Protein AF-A0A1L2YZF4-F1 (afdb_monomer_lite)

pLDDT: mean 93.17, std 4.13, range [73.25, 96.81]

Radius of gyration: 14.52 Å; chains: 1; bounding box: 36×14×32 Å

Structure (mmCIF, N/CA/C/O backbone):
data_AF-A0A1L2YZF4-F1
#
_entry.id   AF-A0A1L2YZF4-F1
#
loop_
_atom_site.group_PDB
_atom_site.id
_atom_site.type_symbol
_atom_site.label_atom_id
_atom_site.label_alt_id
_atom_site.label_comp_id
_atom_site.la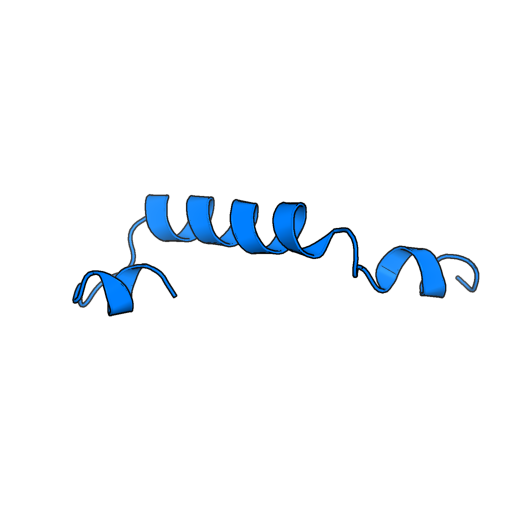bel_asym_id
_atom_site.label_entity_id
_atom_site.label_seq_id
_atom_site.pdbx_PDB_ins_code
_atom_site.Cartn_x
_atom_site.Cartn_y
_atom_site.Cartn_z
_atom_site.occupancy
_atom_site.B_iso_or_equiv
_atom_site.auth_seq_id
_atom_site.auth_comp_id
_atom_site.auth_asym_id
_atom_site.auth_atom_id
_atom_site.pdbx_PDB_model_num
ATOM 1 N N . MET A 1 1 ? -4.510 1.039 4.560 1.00 82.50 1 MET A N 1
ATOM 2 C CA . MET A 1 1 ? -5.069 1.763 5.722 1.00 82.50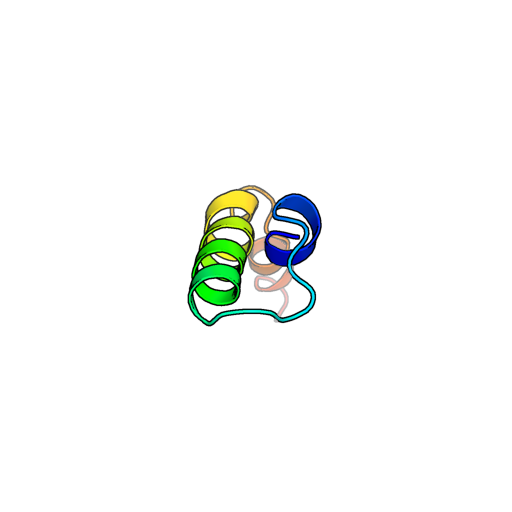 1 MET A CA 1
ATOM 3 C C . MET A 1 1 ? -6.448 1.186 6.043 1.00 82.50 1 MET A C 1
ATOM 5 O O . MET A 1 1 ? -7.452 1.741 5.622 1.00 82.50 1 MET A O 1
ATOM 9 N N . PHE A 1 2 ? -6.495 0.015 6.687 1.00 93.00 2 PHE A N 1
ATOM 10 C CA . PHE A 1 2 ? -7.743 -0.735 6.913 1.00 93.00 2 PHE A CA 1
ATOM 11 C C . PHE A 1 2 ? -8.376 -0.412 8.275 1.00 93.00 2 PHE A C 1
ATOM 13 O O . PHE A 1 2 ? -9.534 -0.001 8.321 1.00 93.00 2 PHE A O 1
ATOM 20 N N . ALA A 1 3 ? -7.596 -0.446 9.360 1.00 94.69 3 ALA A N 1
ATOM 21 C CA . ALA A 1 3 ? -8.073 -0.142 10.714 1.00 94.69 3 ALA A CA 1
ATOM 22 C C . ALA A 1 3 ? -8.694 1.265 10.858 1.00 94.69 3 ALA A C 1
ATOM 24 O O . ALA A 1 3 ? -9.792 1.398 11.395 1.00 94.69 3 ALA A O 1
ATOM 25 N N . ILE A 1 4 ? -8.057 2.303 10.295 1.00 95.56 4 ILE A N 1
ATOM 26 C CA . ILE A 1 4 ? -8.553 3.690 10.393 1.00 95.56 4 ILE A CA 1
ATOM 27 C C . ILE A 1 4 ? -9.854 3.888 9.598 1.00 95.56 4 ILE A C 1
ATOM 29 O O . ILE A 1 4 ? -10.768 4.552 10.079 1.00 95.56 4 ILE A O 1
ATOM 33 N N . ARG A 1 5 ? -9.996 3.252 8.424 1.00 94.38 5 ARG A N 1
ATOM 34 C CA . ARG A 1 5 ? -11.250 3.292 7.639 1.00 94.38 5 ARG A CA 1
ATOM 35 C C . ARG A 1 5 ? -12.401 2.613 8.379 1.00 94.38 5 ARG A C 1
ATOM 37 O O . ARG A 1 5 ? -13.531 3.076 8.301 1.00 94.38 5 ARG A O 1
ATOM 44 N N . ALA A 1 6 ? -12.093 1.566 9.141 1.00 95.81 6 ALA A N 1
ATOM 45 C CA . ALA A 1 6 ? -13.034 0.897 10.032 1.00 95.81 6 ALA A CA 1
ATOM 46 C C . ALA A 1 6 ? -13.227 1.616 11.386 1.00 95.81 6 ALA A C 1
ATOM 48 O O . ALA A 1 6 ? -13.914 1.083 12.250 1.00 95.81 6 ALA A O 1
ATOM 49 N N . ARG A 1 7 ? -12.612 2.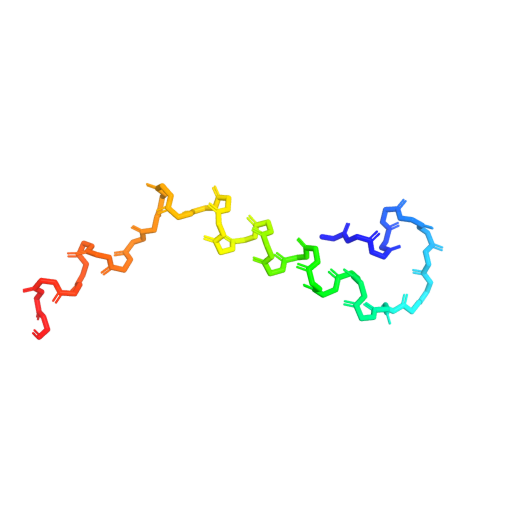794 11.597 1.00 95.50 7 ARG A N 1
ATOM 50 C CA . ARG A 1 7 ? -12.635 3.563 12.858 1.00 95.50 7 ARG A CA 1
ATOM 51 C C . ARG A 1 7 ? -12.194 2.757 14.093 1.00 95.50 7 ARG A C 1
ATOM 53 O O . ARG A 1 7 ? -12.609 3.050 15.211 1.00 95.50 7 ARG A O 1
ATOM 60 N N . ARG A 1 8 ? -11.333 1.751 13.906 1.00 94.38 8 ARG A N 1
ATOM 61 C CA . ARG A 1 8 ? -10.746 0.956 14.995 1.00 94.38 8 ARG A CA 1
ATOM 62 C C . ARG A 1 8 ? -9.469 1.625 15.504 1.00 94.38 8 ARG A C 1
ATOM 64 O O . ARG A 1 8 ? -8.686 2.147 14.713 1.00 94.38 8 ARG A O 1
ATOM 71 N N . LYS A 1 9 ? -9.264 1.601 16.827 1.00 94.25 9 LYS A N 1
ATOM 72 C CA . LYS A 1 9 ? -8.078 2.181 17.493 1.00 94.25 9 LYS A CA 1
ATOM 73 C C . LYS A 1 9 ? -6.890 1.218 17.585 1.00 94.25 9 LYS A C 1
ATOM 75 O O . LYS A 1 9 ? -5.803 1.633 17.966 1.00 94.25 9 LYS A O 1
ATOM 80 N N . THR A 1 10 ? -7.093 -0.045 17.225 1.00 93.44 10 THR A N 1
ATOM 81 C CA . THR A 1 10 ? -6.066 -1.089 17.184 1.00 93.44 10 THR A CA 1
ATOM 82 C C . THR A 1 10 ? -6.100 -1.800 15.834 1.00 93.44 10 THR A C 1
ATOM 84 O O . THR A 1 10 ? -7.125 -1.817 15.146 1.00 93.44 10 THR A O 1
ATOM 87 N N . VAL A 1 11 ? -4.954 -2.353 15.436 1.00 95.88 11 VAL A N 1
ATOM 88 C CA . VAL A 1 11 ? -4.799 -3.118 14.193 1.00 95.88 11 VAL A CA 1
ATOM 89 C C . VAL A 1 11 ? -4.965 -4.600 14.505 1.00 95.88 11 VAL A C 1
ATOM 91 O O . VAL A 1 11 ? -4.466 -5.080 15.519 1.00 95.88 11 VAL A O 1
ATOM 94 N N . THR A 1 12 ? -5.668 -5.320 13.635 1.00 96.00 12 THR A N 1
ATOM 95 C CA . THR A 1 12 ? -5.850 -6.775 13.740 1.00 96.00 12 THR A CA 1
ATOM 96 C C . THR A 1 12 ? -5.015 -7.508 12.695 1.00 96.00 12 THR A C 1
ATOM 98 O O . THR A 1 12 ? -4.657 -6.926 11.674 1.00 96.00 12 THR A O 1
ATOM 101 N N . GLU A 1 13 ? -4.744 -8.797 12.899 1.00 96.81 13 GLU A N 1
ATOM 102 C CA . GLU A 1 13 ? -3.997 -9.630 11.941 1.00 96.81 13 GLU A CA 1
ATOM 103 C C . GLU A 1 13 ? -4.591 -9.575 10.523 1.00 96.81 13 GLU A C 1
ATOM 105 O O . GLU A 1 13 ? -3.873 -9.417 9.536 1.00 96.81 13 GLU A O 1
ATOM 110 N N . LYS A 1 14 ? -5.923 -9.583 10.424 1.00 95.25 14 LYS A N 1
ATOM 111 C CA . LYS A 1 14 ? -6.635 -9.459 9.149 1.00 95.25 14 LYS A CA 1
ATOM 112 C C . LYS A 1 14 ? -6.275 -8.180 8.386 1.00 95.25 14 LYS A C 1
ATOM 114 O O . LYS A 1 14 ? -6.094 -8.226 7.174 1.00 95.25 14 LYS A O 1
ATOM 119 N N . ASP A 1 15 ? -6.106 -7.055 9.082 1.00 96.00 15 ASP A N 1
ATOM 120 C CA . ASP A 1 15 ? -5.722 -5.788 8.447 1.00 96.00 15 ASP A CA 1
ATOM 121 C C . ASP A 1 15 ? -4.332 -5.861 7.807 1.00 96.00 15 ASP A C 1
ATOM 123 O O . ASP A 1 15 ? -4.092 -5.214 6.783 1.00 96.00 15 ASP A O 1
ATOM 127 N N . PHE A 1 16 ? -3.423 -6.636 8.405 1.00 96.25 16 PHE A N 1
ATOM 128 C CA . PHE A 1 16 ? -2.095 -6.880 7.853 1.00 96.25 16 PHE A CA 1
ATOM 129 C C . PHE A 1 16 ? -2.162 -7.795 6.634 1.00 96.25 16 PHE A C 1
ATOM 131 O O . PHE A 1 16 ? -1.596 -7.451 5.598 1.00 96.25 16 PHE A O 1
ATOM 138 N N . LEU A 1 17 ? -2.896 -8.908 6.715 1.00 96.81 17 LEU A N 1
ATOM 139 C CA . LEU A 1 17 ? -3.069 -9.828 5.585 1.00 96.81 17 LEU A CA 1
ATOM 140 C C . LEU A 1 17 ? -3.697 -9.125 4.372 1.00 96.81 17 LEU A C 1
ATOM 142 O O . LEU A 1 17 ? -3.217 -9.268 3.244 1.00 96.81 17 LEU A O 1
ATOM 146 N N . ASP A 1 18 ? -4.716 -8.298 4.599 1.00 95.88 18 ASP A N 1
ATOM 147 C CA . ASP A 1 18 ? -5.368 -7.518 3.545 1.00 95.88 18 ASP A CA 1
ATOM 148 C C . ASP A 1 18 ? -4.431 -6.439 2.971 1.00 95.88 18 ASP A C 1
ATOM 150 O O . ASP A 1 18 ? -4.431 -6.174 1.764 1.00 95.88 18 ASP A O 1
ATOM 154 N N . ALA A 1 19 ? -3.577 -5.838 3.807 1.00 96.25 19 ALA A N 1
ATOM 155 C CA . ALA A 1 19 ? -2.560 -4.886 3.363 1.00 96.25 19 ALA A CA 1
ATOM 156 C C . ALA A 1 19 ? -1.474 -5.527 2.504 1.00 96.25 19 ALA A C 1
ATOM 158 O O . ALA A 1 19 ? -1.179 -4.994 1.433 1.00 96.25 19 ALA A O 1
ATOM 159 N N . VAL A 1 20 ? -0.927 -6.667 2.922 1.00 95.56 20 VAL A N 1
ATOM 160 C CA . VAL A 1 20 ? 0.090 -7.397 2.155 1.00 95.56 20 VAL A CA 1
ATOM 161 C C . VAL A 1 20 ? -0.477 -7.829 0.807 1.00 95.56 20 VAL A C 1
ATOM 163 O O . VAL A 1 20 ? 0.125 -7.553 -0.229 1.00 95.56 20 VAL A O 1
ATOM 166 N N . ASN A 1 21 ? -1.678 -8.414 0.786 1.00 95.88 21 ASN A N 1
ATOM 167 C CA . ASN A 1 21 ? -2.322 -8.806 -0.467 1.00 95.88 21 ASN A CA 1
ATOM 168 C C . ASN A 1 21 ? -2.533 -7.605 -1.400 1.00 95.88 21 ASN A C 1
ATOM 170 O O . ASN A 1 21 ? -2.212 -7.691 -2.586 1.00 95.88 21 ASN A O 1
ATOM 174 N N . LYS A 1 22 ? -3.013 -6.469 -0.876 1.00 94.88 22 LYS A N 1
ATOM 175 C CA . LYS A 1 22 ? -3.206 -5.255 -1.678 1.00 94.88 22 LYS A CA 1
ATOM 176 C C . LYS A 1 22 ? -1.891 -4.724 -2.255 1.00 94.88 22 LYS A C 1
ATOM 178 O O . LYS A 1 22 ? -1.861 -4.364 -3.427 1.00 94.88 22 LYS A O 1
ATOM 183 N N . VAL A 1 23 ? -0.839 -4.617 -1.446 1.00 95.12 23 VAL A N 1
ATOM 184 C CA . VAL A 1 23 ? 0.420 -3.975 -1.855 1.00 95.12 23 VAL A CA 1
ATOM 185 C C . VAL A 1 23 ? 1.219 -4.889 -2.775 1.00 95.12 23 VAL A C 1
ATOM 187 O O . VAL A 1 23 ? 1.588 -4.472 -3.867 1.00 95.12 23 VAL A O 1
ATOM 190 N N . THR A 1 24 ? 1.444 -6.139 -2.375 1.00 94.00 24 THR A N 1
ATOM 191 C CA . THR A 1 24 ? 2.306 -7.057 -3.124 1.00 94.00 24 THR A CA 1
ATOM 192 C C . THR A 1 24 ? 1.656 -7.484 -4.430 1.00 94.00 24 THR A C 1
ATOM 194 O O . THR A 1 24 ? 2.265 -7.345 -5.484 1.00 94.00 24 THR A O 1
ATOM 197 N N . LYS A 1 25 ? 0.408 -7.968 -4.386 1.00 93.19 25 LYS A N 1
ATOM 198 C CA . LYS A 1 25 ? -0.270 -8.465 -5.594 1.00 93.19 25 LYS A CA 1
ATOM 199 C C . LYS A 1 25 ? -0.845 -7.319 -6.423 1.00 93.19 25 LYS A C 1
ATOM 201 O O . LYS A 1 25 ? -0.719 -7.319 -7.641 1.00 93.19 25 LYS A O 1
ATOM 206 N N . GLY A 1 26 ? -1.437 -6.313 -5.776 1.00 92.38 26 GLY A N 1
ATOM 207 C CA . GLY A 1 26 ? -2.068 -5.191 -6.476 1.00 92.38 26 GLY A CA 1
ATOM 208 C C . GLY A 1 26 ? -1.083 -4.260 -7.186 1.00 92.38 26 GLY A C 1
ATOM 209 O O . GLY A 1 26 ? -1.398 -3.763 -8.266 1.00 92.38 26 GLY A O 1
ATOM 210 N N . TYR A 1 27 ? 0.117 -4.043 -6.635 1.00 94.62 27 TYR A N 1
ATOM 211 C CA . TYR A 1 27 ? 1.129 -3.180 -7.261 1.00 94.62 27 TYR A CA 1
ATOM 212 C C . TYR A 1 27 ? 2.214 -3.940 -8.021 1.00 94.62 27 TYR A C 1
ATOM 214 O O . TYR A 1 27 ? 3.121 -3.311 -8.561 1.00 94.62 27 TYR A O 1
ATOM 222 N N . GLN A 1 28 ? 2.096 -5.265 -8.153 1.00 92.62 28 GLN A N 1
ATOM 223 C CA . GLN A 1 28 ? 3.058 -6.085 -8.890 1.00 92.62 28 GLN A CA 1
ATOM 224 C C . GLN A 1 28 ? 3.283 -5.581 -10.325 1.00 92.62 28 GLN A C 1
ATOM 226 O O . GLN A 1 28 ? 4.417 -5.557 -10.797 1.00 92.62 28 GLN A O 1
ATOM 231 N N . LYS A 1 29 ? 2.221 -5.096 -10.992 1.00 91.00 29 LYS A N 1
ATOM 232 C CA . LYS A 1 29 ? 2.283 -4.515 -12.347 1.00 91.00 29 LYS A CA 1
ATOM 233 C C . LYS A 1 29 ? 3.231 -3.314 -12.449 1.00 91.00 29 LYS A C 1
ATOM 235 O O . LYS A 1 29 ? 3.815 -3.088 -13.502 1.00 91.00 29 LYS A O 1
ATOM 240 N N . PHE A 1 30 ? 3.365 -2.545 -11.374 1.00 92.31 30 PHE A N 1
ATOM 241 C CA . PHE A 1 30 ? 4.194 -1.341 -11.315 1.00 92.31 30 PHE A CA 1
ATOM 242 C C . PHE A 1 30 ? 5.468 -1.565 -10.496 1.00 92.31 30 PHE A C 1
ATOM 244 O O . PHE A 1 30 ? 6.090 -0.604 -10.045 1.00 92.31 30 PHE A O 1
ATOM 251 N N . SER A 1 31 ? 5.853 -2.826 -10.274 1.00 92.69 31 SER A N 1
ATOM 252 C CA . SER A 1 31 ? 7.052 -3.131 -9.509 1.00 92.69 31 SER A CA 1
ATOM 253 C C . SER A 1 31 ? 8.298 -2.657 -10.249 1.00 92.69 31 SER A C 1
ATOM 255 O O . SER A 1 31 ? 8.539 -3.020 -11.399 1.00 92.69 31 SER A O 1
ATOM 257 N N . ALA A 1 32 ? 9.122 -1.875 -9.558 1.00 93.44 32 ALA A N 1
ATOM 258 C CA . ALA A 1 32 ? 10.406 -1.419 -10.071 1.00 93.44 32 ALA A CA 1
ATOM 259 C C . ALA A 1 32 ? 11.506 -2.488 -9.945 1.00 93.44 32 ALA A C 1
ATOM 261 O O . ALA A 1 32 ? 12.516 -2.410 -10.640 1.00 93.44 32 ALA A O 1
ATOM 262 N N . THR A 1 33 ? 11.317 -3.502 -9.092 1.00 91.88 33 THR A N 1
ATOM 263 C CA . THR A 1 33 ? 12.315 -4.557 -8.853 1.00 91.88 33 THR A CA 1
ATOM 264 C C . THR A 1 33 ? 12.813 -5.265 -10.121 1.00 91.88 33 THR A C 1
ATOM 266 O O . THR A 1 33 ? 14.029 -5.307 -10.289 1.00 91.88 33 THR A O 1
ATOM 269 N N . PRO A 1 34 ? 11.971 -5.751 -11.062 1.00 90.31 34 PRO A N 1
ATOM 270 C CA . PRO A 1 34 ? 12.471 -6.416 -12.270 1.00 90.31 34 PRO A CA 1
ATOM 271 C C . PRO A 1 34 ? 13.289 -5.491 -1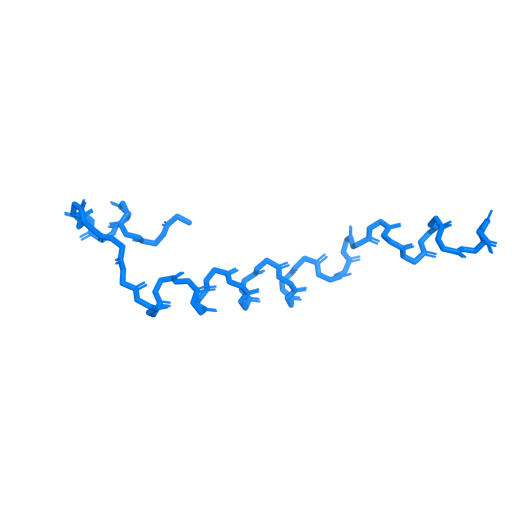3.175 1.00 90.31 34 PRO A C 1
ATOM 273 O O . PRO A 1 34 ? 14.185 -5.963 -13.862 1.00 90.31 34 PRO A O 1
ATOM 276 N N . LYS A 1 35 ? 13.027 -4.176 -13.163 1.00 90.31 35 LYS A N 1
ATOM 277 C CA . LYS A 1 35 ? 13.802 -3.211 -13.955 1.00 90.31 35 LYS A CA 1
ATOM 278 C C . LYS A 1 35 ? 15.244 -3.118 -13.464 1.00 90.31 35 LYS A C 1
ATOM 280 O O . LYS A 1 35 ? 16.152 -3.013 -14.277 1.00 90.31 35 LYS A O 1
ATOM 285 N N . TYR A 1 36 ? 15.443 -3.127 -12.149 1.00 92.25 36 TYR A N 1
ATOM 286 C CA . TYR A 1 36 ? 16.762 -2.919 -11.553 1.00 92.25 36 TYR A CA 1
ATOM 287 C C . TYR A 1 36 ? 17.529 -4.220 -11.303 1.00 92.25 36 TYR A C 1
ATOM 289 O O . TYR A 1 36 ? 18.753 -4.194 -11.270 1.00 92.25 36 TYR A O 1
ATOM 297 N N . MET A 1 37 ? 16.837 -5.359 -11.205 1.00 90.75 37 MET A N 1
ATOM 298 C CA . MET A 1 37 ? 17.467 -6.669 -11.001 1.00 90.75 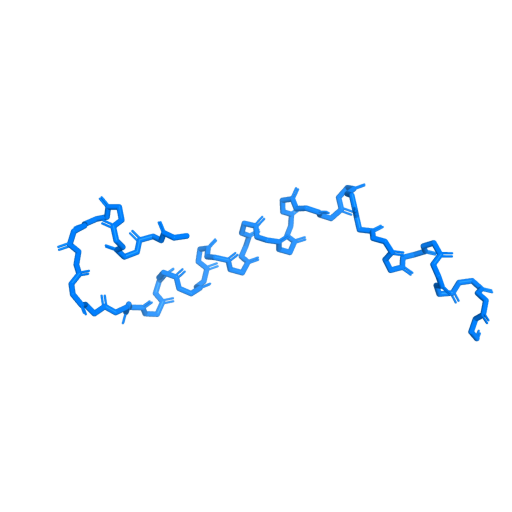37 MET A CA 1
ATOM 299 C C . MET A 1 37 ? 18.322 -7.130 -12.194 1.00 90.75 37 MET A C 1
ATOM 301 O O . MET A 1 37 ? 19.185 -7.976 -12.021 1.00 90.75 37 MET A O 1
ATOM 305 N N . VAL A 1 38 ? 18.119 -6.561 -13.387 1.00 90.75 38 VAL A N 1
ATOM 306 C CA . VAL A 1 38 ? 18.933 -6.850 -14.585 1.00 90.75 38 VAL A CA 1
ATOM 307 C C . VAL A 1 38 ? 20.362 -6.296 -14.470 1.00 90.75 38 VAL A C 1
ATOM 309 O O . VAL A 1 38 ? 21.254 -6.775 -15.161 1.00 90.75 38 VAL A O 1
ATOM 312 N N . TYR A 1 39 ? 20.593 -5.295 -13.614 1.00 90.88 39 TYR A N 1
ATOM 313 C CA . TYR A 1 39 ? 21.892 -4.623 -13.466 1.00 90.88 39 TYR A CA 1
ATOM 314 C C . TYR A 1 39 ? 22.688 -5.085 -12.236 1.00 90.88 39 TYR A C 1
ATOM 316 O O . TYR A 1 39 ? 23.652 -4.416 -11.863 1.00 90.88 39 TYR A O 1
ATOM 324 N N . ASN A 1 40 ? 22.254 -6.165 -11.580 1.00 73.25 40 ASN A N 1
ATOM 325 C CA . ASN A 1 40 ? 22.815 -6.660 -10.324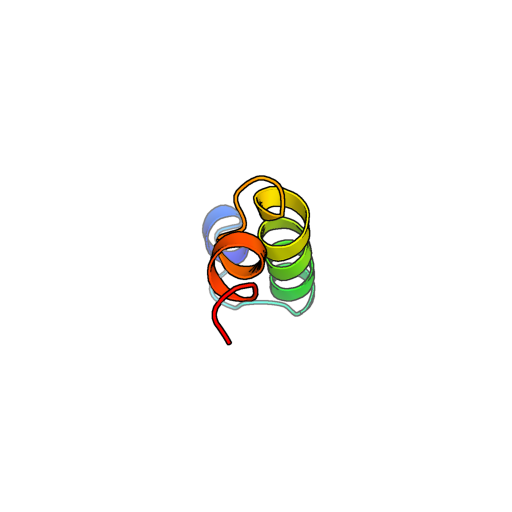 1.00 73.25 40 ASN A CA 1
ATOM 326 C C . ASN A 1 40 ? 23.533 -7.998 -10.494 1.00 73.25 40 ASN A C 1
ATOM 328 O O . ASN A 1 40 ? 23.114 -8.787 -11.366 1.00 73.25 40 ASN A O 1
#

Organism: Piper nigrum (NCBI:txid13216)

Sequence (40 aa):
MFAIRARRKTVTEKDFLDAVNKVTKGYQKFSATPKYMVYN

Secondary structure (DSSP, 8-state):
--TTTTT-SS--HHHHHHHHIIIIITTGGG-SHHHHHTT-

Foldseek 3Di:
DPCVVVVHPDDDPVNVVVVCCCCCVVCVVVDCVVVCVVVD